Protein AF-A0A480AH57-F1 (afdb_monomer)

Solvent-accessible surface area (backbone atoms only — not comparable to full-atom values): 5469 Å² total; per-residue (Å²): 127,57,69,52,79,56,98,87,55,77,52,72,50,79,80,78,91,73,88,89,78,88,77,70,75,88,72,68,70,45,73,42,61,48,98,84,70,44,75,77,45,77,46,60,54,69,70,57,52,51,53,51,49,55,52,53,50,52,51,50,52,52,51,57,51,61,75,49,65,86,52,88,86,67,52,74,75,54,59,76,69,110

InterPro domains:
  IPR049537 Antitoxin RelB-like [PF18506] (26-82)

Nearest PDB structure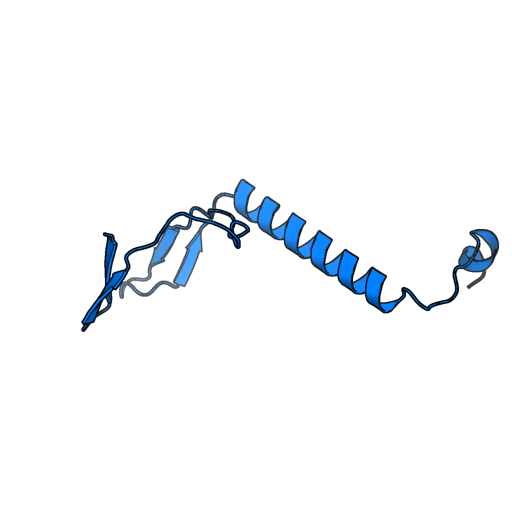s (foldseek):
  1ihr-assembly1_A  TM=3.909E-01  e=5.122E+00  Escherichia coli
  3plx-assembly1_B  TM=4.386E-01  e=8.062E+00  Campylobacter jejuni subsp. jejuni NCTC 11168 = ATCC 700819
  5jhf-assembly2_B  TM=3.991E-01  e=6.221E+00  Lachancea thermotolerans CBS 6340
  7slt-assembly1_C  TM=3.692E-01  e=8.602E+00  Locusta migratoria

Organism: NCBI:txid136072

Sequence (82 aa):
MACATLRYQTICYNLPNDLGVKLMLQINKNYVLDQNQKPIAVQIPITEFQQIEEILENYGLAKLMEEVETDEVLSKNEALKY

Secondary structure (DSSP, 8-state):
-EEEEETTEEEEE-----SS---S-----EEEE-TTS-EEEEE--HHHHHHHHHHHHHHHHHHHHHHTTTS----HHHHTT-

Foldseek 3Di:
DDWDDDDPDIDDDDDDPDDDPPPPDPWDWDFDADPVRHGDDIDTPPVVVVVVVVVVVVVVVVVVCVVCVVPDDDDPVRVVVD

Structure (mmCIF, N/CA/C/O backbone):
data_AF-A0A480AH57-F1
#
_entry.id   AF-A0A480AH57-F1
#
loop_
_atom_site.group_PDB
_atom_site.id
_atom_site.type_symbol
_atom_site.label_atom_id
_atom_site.label_alt_id
_atom_site.label_comp_id
_atom_site.label_asym_id
_atom_site.label_entity_id
_atom_site.label_seq_id
_atom_site.pdbx_PDB_ins_code
_atom_site.Cartn_x
_atom_site.Cartn_y
_atom_site.Cartn_z
_atom_site.occupancy
_atom_site.B_iso_or_equiv
_atom_site.auth_seq_id
_atom_site.auth_comp_id
_atom_site.auth_asym_id
_atom_site.auth_atom_id
_atom_site.pdbx_PDB_model_num
ATOM 1 N N . MET A 1 1 ? -21.304 24.551 -0.519 1.00 49.06 1 MET A N 1
ATOM 2 C CA . MET A 1 1 ? -20.520 25.218 0.537 1.00 49.06 1 MET A CA 1
ATOM 3 C C . MET A 1 1 ? -20.453 24.270 1.719 1.00 49.06 1 MET A C 1
ATOM 5 O O . MET A 1 1 ? -21.471 24.058 2.364 1.00 49.06 1 MET A O 1
ATOM 9 N N . ALA A 1 2 ? -19.316 23.606 1.919 1.00 42.34 2 ALA A N 1
ATOM 10 C CA . ALA A 1 2 ? -19.128 22.714 3.059 1.00 42.34 2 ALA A CA 1
ATOM 11 C C . ALA A 1 2 ? -18.301 23.467 4.098 1.00 42.34 2 ALA A C 1
ATOM 13 O O . ALA A 1 2 ? -17.255 24.031 3.774 1.00 42.34 2 ALA A O 1
ATOM 14 N N . CYS A 1 3 ? -18.803 23.528 5.324 1.00 32.94 3 CYS A N 1
ATOM 15 C CA . CYS A 1 3 ? -18.134 24.230 6.402 1.00 32.94 3 CYS A CA 1
ATOM 16 C C . CYS A 1 3 ? -17.784 23.214 7.489 1.00 32.94 3 CYS A C 1
ATOM 18 O O . CYS A 1 3 ? -18.656 22.477 7.946 1.00 32.94 3 CYS A O 1
ATOM 20 N N . ALA A 1 4 ? -16.500 23.125 7.836 1.00 48.62 4 ALA A N 1
ATOM 21 C CA . ALA A 1 4 ? -16.011 22.203 8.852 1.00 48.62 4 ALA A CA 1
ATOM 22 C C . ALA A 1 4 ? -15.663 22.988 10.120 1.00 48.62 4 ALA A C 1
ATOM 24 O O . ALA A 1 4 ? -14.949 23.992 10.071 1.00 48.62 4 ALA A O 1
ATOM 25 N N . THR A 1 5 ? -16.175 22.522 11.258 1.00 37.53 5 THR A N 1
ATOM 26 C CA . THR A 1 5 ? -15.888 23.096 12.574 1.00 37.53 5 THR A CA 1
ATOM 27 C C . THR A 1 5 ? -14.802 22.270 13.251 1.00 37.53 5 THR A C 1
ATOM 29 O O . THR A 1 5 ? -15.038 21.130 13.646 1.00 37.53 5 THR A O 1
ATOM 32 N N . LEU A 1 6 ? -13.614 22.853 13.422 1.00 47.56 6 LEU A N 1
ATOM 33 C CA . LEU A 1 6 ? -12.566 22.310 14.285 1.00 47.56 6 LEU A CA 1
ATOM 34 C C . LEU A 1 6 ? -12.318 23.292 15.430 1.00 47.56 6 LEU A C 1
ATOM 36 O O . LEU A 1 6 ? -11.920 24.430 15.209 1.00 47.56 6 LEU A O 1
ATOM 40 N N . ARG A 1 7 ? -12.638 22.805 16.633 1.00 54.28 7 ARG A N 1
ATOM 41 C CA . ARG A 1 7 ? -12.597 23.351 18.004 1.00 54.28 7 ARG A CA 1
ATOM 42 C C . ARG A 1 7 ? -12.583 24.861 18.315 1.00 54.28 7 ARG A C 1
ATOM 44 O O . ARG A 1 7 ? -13.099 25.137 19.381 1.00 54.28 7 ARG A O 1
ATOM 51 N N . TYR A 1 8 ? -12.123 25.810 17.493 1.00 42.97 8 TYR A N 1
ATOM 52 C CA . TYR A 1 8 ? -12.289 27.266 17.724 1.00 42.97 8 TYR A CA 1
ATOM 53 C C . TYR A 1 8 ? -12.268 28.154 16.455 1.00 42.97 8 TYR A C 1
ATOM 55 O O . TYR A 1 8 ? -12.153 29.368 16.580 1.00 42.97 8 TYR A O 1
ATOM 63 N N . GLN A 1 9 ? -12.426 27.623 15.234 1.00 40.91 9 GLN A N 1
ATOM 64 C CA . GLN A 1 9 ? -12.713 28.468 14.061 1.00 40.91 9 GLN A CA 1
ATOM 65 C C . GLN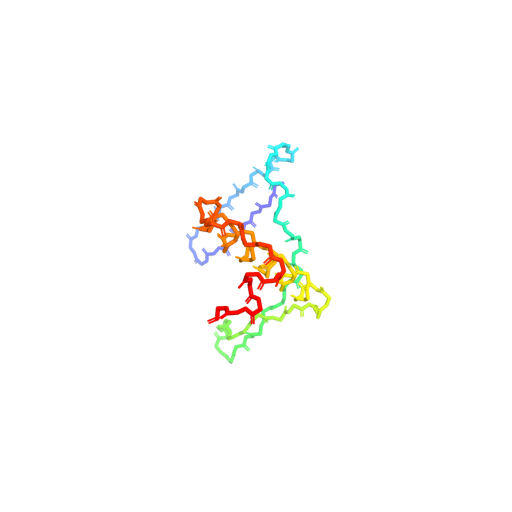 A 1 9 ? -13.470 27.683 12.981 1.00 40.91 9 GLN A C 1
ATOM 67 O O . GLN A 1 9 ? -13.144 26.535 12.679 1.00 40.91 9 GLN A O 1
ATOM 72 N N . THR A 1 10 ? -14.485 28.311 12.392 1.00 40.53 10 THR A N 1
ATOM 73 C CA . THR A 1 10 ? -15.269 27.761 11.283 1.00 40.53 10 THR A CA 1
ATOM 74 C C . THR A 1 10 ? -14.616 28.180 9.969 1.00 40.53 10 THR A C 1
ATOM 76 O O . THR A 1 10 ? -14.600 29.368 9.650 1.00 40.53 10 THR A O 1
ATOM 79 N N . ILE A 1 11 ? -14.062 27.227 9.216 1.00 47.12 11 ILE A N 1
ATOM 80 C CA . ILE A 1 11 ? -13.496 27.493 7.888 1.00 47.12 11 ILE A CA 1
ATOM 81 C C . ILE A 1 11 ? -14.463 26.934 6.845 1.00 47.12 11 ILE A C 1
ATOM 83 O O . ILE A 1 11 ? -14.730 25.729 6.806 1.00 47.12 11 ILE A O 1
ATOM 87 N N . CYS A 1 12 ? -15.020 27.819 6.018 1.00 35.47 12 CYS A N 1
ATOM 88 C CA . CYS A 1 12 ? -1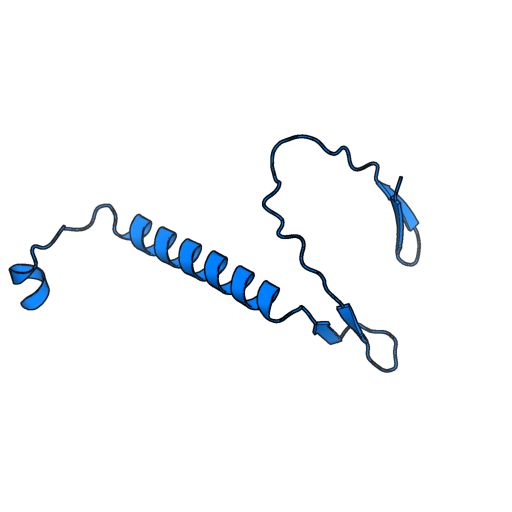5.873 27.428 4.904 1.00 35.47 12 CYS A CA 1
ATOM 89 C C . CYS A 1 12 ? -15.030 27.375 3.631 1.00 35.47 12 CYS A C 1
ATOM 91 O O . CYS A 1 12 ? -14.482 28.389 3.203 1.00 35.47 12 CYS A O 1
ATOM 93 N N . TYR A 1 13 ? -14.950 26.195 3.018 1.00 45.28 13 TYR A N 1
ATOM 94 C CA . TYR A 1 13 ? -14.308 26.028 1.721 1.00 45.28 13 TYR A CA 1
ATOM 95 C C . TYR A 1 13 ? -15.384 25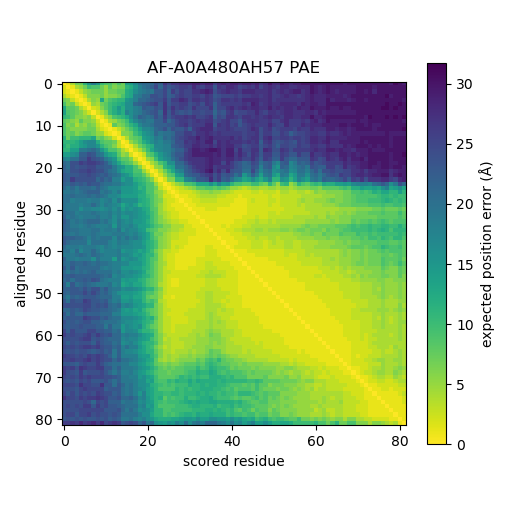.930 0.637 1.00 45.28 13 TYR A C 1
ATOM 97 O O . TYR A 1 13 ? -16.334 25.144 0.727 1.00 45.28 13 TYR A O 1
ATOM 105 N N . ASN A 1 14 ? -15.220 26.730 -0.414 1.00 44.56 14 ASN A N 1
ATOM 106 C CA . ASN A 1 14 ? -15.862 26.482 -1.697 1.00 44.56 14 ASN A CA 1
ATOM 107 C C . ASN A 1 14 ? -14.884 25.630 -2.502 1.00 44.56 14 ASN A C 1
ATOM 109 O O . ASN A 1 14 ? -13.845 26.136 -2.907 1.00 44.56 14 ASN A O 1
ATOM 113 N N . LEU A 1 15 ? -15.178 24.341 -2.677 1.00 49.53 15 LEU A N 1
ATOM 114 C CA . LEU A 1 15 ? -14.410 23.472 -3.567 1.00 49.53 15 LEU A CA 1
ATOM 115 C C . LEU A 1 15 ? -15.003 23.592 -4.975 1.00 49.53 15 LEU A C 1
ATOM 117 O O . LEU A 1 15 ? -16.117 23.104 -5.190 1.00 49.53 15 LEU A O 1
ATOM 121 N N . PRO A 1 16 ? -14.322 24.267 -5.920 1.00 46.47 16 PRO A N 1
ATOM 122 C CA . PRO A 1 16 ? -14.687 24.177 -7.317 1.00 46.47 16 PRO A CA 1
ATOM 123 C C . PRO A 1 16 ? -14.298 22.785 -7.818 1.00 46.47 16 PRO A C 1
ATOM 125 O O . PRO A 1 16 ? -13.151 22.356 -7.709 1.00 46.47 16 PRO A O 1
ATOM 128 N N . ASN A 1 17 ? -15.279 22.073 -8.358 1.00 56.19 17 ASN A N 1
ATOM 129 C CA . ASN A 1 17 ? -15.031 20.910 -9.193 1.00 56.19 17 ASN A CA 1
ATOM 130 C C . ASN A 1 17 ? -14.533 21.413 -10.555 1.00 56.19 17 ASN A C 1
ATOM 132 O O . ASN A 1 17 ? -15.375 21.632 -11.418 1.00 56.19 17 ASN A O 1
ATOM 136 N N . ASP A 1 18 ? -13.226 21.618 -10.755 1.00 38.59 18 ASP A N 1
ATOM 137 C CA . ASP A 1 18 ? -12.656 21.513 -12.107 1.00 38.59 18 ASP A CA 1
ATOM 138 C C . ASP A 1 18 ? -11.120 21.382 -12.166 1.00 38.59 18 ASP A C 1
ATOM 140 O O . ASP A 1 18 ? -10.397 22.057 -11.440 1.00 38.59 18 ASP A O 1
ATOM 144 N N . LEU A 1 19 ? -10.681 20.497 -13.069 1.00 43.97 19 LEU A N 1
ATOM 145 C CA . LEU A 1 19 ? -9.337 20.224 -13.612 1.00 43.97 19 LEU A CA 1
ATOM 146 C C . LEU A 1 19 ? -8.103 20.126 -12.681 1.00 43.97 19 LEU A C 1
ATOM 148 O O . LEU A 1 19 ? -7.498 21.117 -12.288 1.00 43.97 19 LEU A O 1
ATOM 152 N N . GLY A 1 20 ? -7.580 18.895 -12.544 1.00 40.38 20 GLY A N 1
ATOM 153 C CA . GLY A 1 20 ? -6.124 18.681 -12.648 1.00 40.38 20 GLY A CA 1
ATOM 154 C C . GLY A 1 20 ? -5.440 17.794 -11.609 1.00 40.38 20 GLY A C 1
ATOM 155 O O . GLY A 1 20 ? -4.352 17.307 -11.883 1.00 40.38 20 GLY A O 1
ATOM 156 N N . VAL A 1 21 ? -6.057 17.519 -10.456 1.00 39.88 21 VAL A N 1
ATOM 157 C CA . VAL A 1 21 ? -5.544 16.531 -9.481 1.00 39.88 21 VAL A CA 1
ATOM 158 C C . VAL A 1 21 ? -6.711 15.699 -8.955 1.00 39.88 21 VAL A C 1
ATOM 160 O O . VAL A 1 21 ? -7.075 15.727 -7.785 1.00 39.88 21 VAL A O 1
ATOM 163 N N . LYS A 1 22 ? -7.340 14.942 -9.856 1.00 41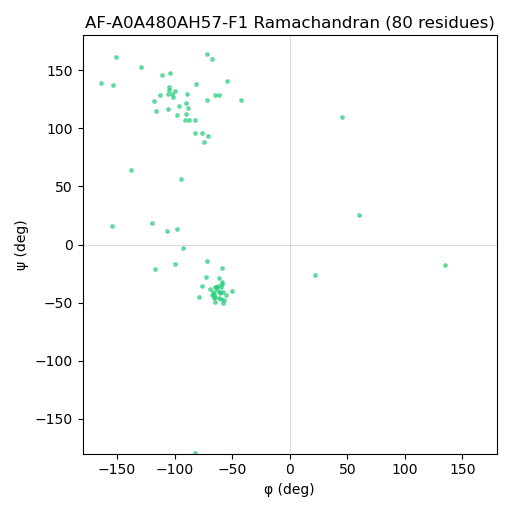.62 22 LYS A N 1
ATOM 164 C CA . LYS A 1 22 ? -8.252 13.851 -9.492 1.00 41.62 22 LYS A CA 1
ATOM 165 C C . LYS A 1 22 ? -7.473 12.534 -9.473 1.00 41.62 22 LYS A C 1
ATOM 167 O O . LYS A 1 22 ? -7.806 11.599 -10.185 1.00 41.62 22 LYS A O 1
ATOM 172 N N . LEU A 1 23 ? -6.410 12.493 -8.673 1.00 44.50 23 LEU A N 1
ATOM 173 C CA . LEU A 1 23 ? -5.760 11.245 -8.257 1.00 44.50 23 LEU A CA 1
ATOM 174 C C . LEU A 1 23 ? -5.795 11.086 -6.735 1.00 44.50 23 LEU A C 1
ATOM 176 O O . LEU A 1 23 ? -5.046 10.312 -6.156 1.00 44.50 23 LEU A O 1
ATOM 180 N N . MET A 1 24 ? -6.679 11.821 -6.061 1.00 51.25 24 MET A N 1
ATOM 181 C CA . MET A 1 24 ? -7.067 11.446 -4.714 1.00 51.25 24 MET A CA 1
ATOM 182 C C . MET A 1 24 ? -8.136 10.370 -4.875 1.00 51.25 24 MET A C 1
ATOM 184 O O . MET A 1 24 ? -9.299 10.686 -5.138 1.00 51.25 24 MET A O 1
ATOM 188 N N . LEU A 1 25 ? -7.717 9.100 -4.806 1.00 69.12 25 LEU A N 1
ATOM 189 C CA . LEU A 1 25 ? -8.635 7.979 -4.608 1.00 69.12 25 LEU A CA 1
ATOM 190 C C . LEU A 1 25 ? -9.642 8.403 -3.537 1.00 69.12 25 LEU A C 1
ATOM 192 O O . LEU A 1 25 ? -9.260 8.867 -2.458 1.00 69.12 25 LEU A O 1
ATOM 196 N N . GLN A 1 26 ? -10.931 8.325 -3.861 1.00 80.94 26 GLN A N 1
ATOM 197 C CA . GLN A 1 26 ? -11.966 8.574 -2.870 1.00 80.94 26 GLN A CA 1
ATOM 198 C C . GLN A 1 26 ? -11.962 7.391 -1.905 1.00 80.94 26 GLN A C 1
ATOM 200 O O . GLN A 1 26 ? -12.583 6.371 -2.174 1.00 80.94 26 GLN A O 1
ATOM 205 N N . ILE A 1 27 ? -11.208 7.535 -0.815 1.00 87.56 27 ILE A N 1
ATOM 206 C CA . ILE A 1 27 ? -11.086 6.523 0.231 1.00 87.56 27 ILE A CA 1
ATOM 207 C C . ILE A 1 27 ? -12.191 6.759 1.261 1.00 87.56 27 ILE A C 1
ATOM 209 O O . ILE A 1 27 ? -12.227 7.798 1.936 1.00 87.56 27 ILE A O 1
ATOM 213 N N . ASN A 1 28 ? -13.083 5.788 1.401 1.00 92.00 28 ASN A N 1
ATOM 214 C CA . ASN A 1 28 ? -14.115 5.747 2.418 1.00 92.00 28 ASN A CA 1
ATOM 215 C C . ASN A 1 28 ? -13.481 5.358 3.755 1.00 92.00 28 ASN A C 1
ATOM 217 O O . ASN A 1 28 ? -13.289 4.187 4.070 1.00 92.00 28 ASN A O 1
ATOM 221 N N . LYS A 1 29 ? -13.151 6.361 4.568 1.00 92.12 29 LYS A N 1
ATOM 222 C CA . LYS A 1 29 ? -12.518 6.157 5.872 1.00 92.12 29 LYS A CA 1
ATOM 223 C C . LYS A 1 29 ? -13.481 6.369 7.030 1.00 92.12 29 LYS A C 1
ATOM 225 O O . LYS A 1 29 ? -14.177 7.380 7.098 1.00 92.12 29 LYS A O 1
ATOM 230 N N . ASN A 1 30 ? -13.419 5.457 7.989 1.00 95.25 30 ASN A N 1
ATOM 231 C CA . ASN A 1 30 ? -14.037 5.588 9.301 1.00 95.25 30 ASN A CA 1
ATOM 232 C C . ASN A 1 30 ? -12.943 5.748 10.360 1.00 95.25 30 ASN A C 1
ATOM 234 O O . ASN A 1 30 ? -11.868 5.164 10.240 1.00 95.25 30 ASN A O 1
ATOM 238 N N . TYR A 1 31 ? -13.205 6.526 11.407 1.00 96.81 31 TYR A N 1
ATOM 239 C CA . TYR A 1 31 ? -12.275 6.670 12.527 1.00 96.81 31 TYR A CA 1
ATOM 240 C C . TYR A 1 31 ? -12.717 5.790 13.689 1.00 96.81 31 TYR A C 1
ATOM 242 O O . TYR A 1 31 ? -13.873 5.839 14.105 1.00 96.81 31 TYR A O 1
ATOM 250 N N . VAL A 1 32 ? -11.777 5.031 14.242 1.00 97.44 32 VAL A N 1
ATOM 251 C CA . VAL A 1 32 ? -11.962 4.335 15.515 1.00 97.44 32 VAL A CA 1
ATOM 252 C C . VAL A 1 32 ? -11.504 5.280 16.618 1.00 97.44 32 VAL A C 1
ATOM 254 O O . VAL A 1 32 ? -10.364 5.753 16.594 1.00 97.44 32 VAL A O 1
ATOM 257 N N . LEU A 1 33 ? -12.401 5.588 17.552 1.00 98.12 33 LEU A N 1
ATOM 258 C CA . LEU A 1 33 ? -12.156 6.519 18.652 1.00 98.12 33 LEU A CA 1
ATOM 259 C C . LEU A 1 33 ? -11.926 5.757 19.962 1.00 98.12 33 LEU A C 1
ATOM 261 O O . LEU A 1 33 ? -12.527 4.709 20.186 1.00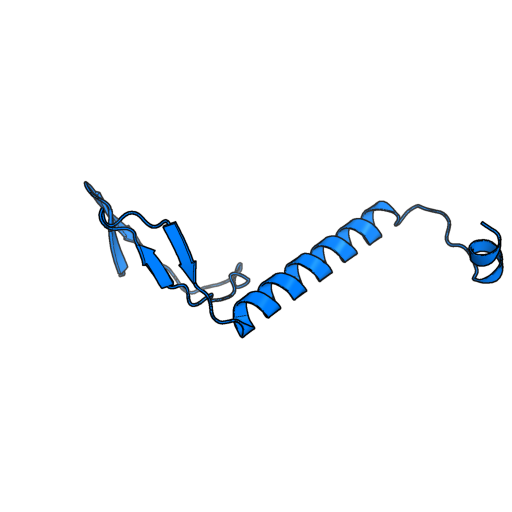 98.12 33 LEU A O 1
ATOM 265 N N . ASP A 1 34 ? -11.087 6.304 20.838 1.00 96.94 34 ASP A N 1
ATOM 266 C CA . ASP A 1 34 ? -10.977 5.853 22.223 1.00 96.94 34 ASP A CA 1
ATOM 267 C C . ASP A 1 34 ? -12.075 6.459 23.123 1.00 96.94 34 ASP A C 1
ATOM 269 O O . ASP A 1 34 ? -12.914 7.258 22.701 1.00 96.94 34 ASP A O 1
ATOM 273 N N . GLN A 1 35 ? -12.037 6.105 24.408 1.00 97.31 35 GLN A N 1
ATOM 274 C CA . GLN A 1 35 ? -12.945 6.608 25.447 1.00 97.31 35 GLN A CA 1
ATOM 275 C C . GLN A 1 35 ? -12.932 8.138 25.637 1.00 97.31 35 GLN A C 1
ATOM 277 O O . GLN A 1 35 ? -13.900 8.699 26.145 1.00 97.31 35 GLN A O 1
ATOM 282 N N . ASN A 1 36 ? -11.876 8.827 25.199 1.00 97.94 36 ASN A N 1
ATOM 283 C CA . ASN A 1 36 ? -11.746 10.284 25.255 1.00 97.94 36 ASN A CA 1
ATOM 284 C C . ASN A 1 36 ? -12.110 10.956 23.919 1.00 97.94 36 ASN A C 1
ATOM 286 O O . ASN A 1 36 ? -11.808 12.136 23.723 1.00 97.94 36 ASN A O 1
ATOM 290 N N . GLN A 1 37 ? -12.748 10.221 22.999 1.00 95.62 37 GLN A N 1
ATOM 291 C CA . GLN A 1 37 ? -13.058 10.659 21.634 1.00 95.62 37 GLN A CA 1
ATOM 292 C C . GLN A 1 37 ? -11.811 11.021 20.814 1.00 95.62 37 GLN A C 1
ATOM 294 O O . GLN A 1 37 ? -11.880 11.817 19.874 1.00 95.62 37 GLN A O 1
ATOM 299 N N . LYS A 1 38 ? -10.652 10.446 21.150 1.00 97.50 38 LYS A N 1
ATOM 300 C CA . LYS A 1 38 ? -9.431 10.616 20.367 1.00 97.50 38 LYS A CA 1
ATOM 301 C C . LYS A 1 38 ? -9.365 9.523 19.295 1.00 97.50 38 LYS A C 1
ATOM 303 O O . LYS A 1 38 ? -9.495 8.348 19.633 1.00 97.50 38 LYS A O 1
ATOM 308 N N . PRO A 1 39 ? -9.133 9.866 18.017 1.00 97.12 39 PRO A N 1
ATOM 309 C CA . PRO A 1 39 ? -8.889 8.866 16.985 1.00 97.12 39 PRO A CA 1
ATOM 310 C C . PRO A 1 39 ? -7.632 8.051 17.296 1.00 97.12 39 PRO A C 1
ATOM 312 O O . PRO A 1 39 ? -6.568 8.621 17.544 1.00 97.12 39 PRO A O 1
ATOM 315 N N . ILE A 1 40 ? -7.762 6.728 17.261 1.00 97.94 40 ILE A N 1
ATOM 316 C CA . ILE A 1 40 ? -6.664 5.776 17.486 1.00 97.94 40 ILE A CA 1
ATOM 317 C C . ILE A 1 40 ? -6.373 4.910 16.262 1.00 97.94 40 ILE A C 1
ATOM 319 O O . ILE A 1 40 ? -5.272 4.385 16.141 1.00 97.94 40 ILE A O 1
ATO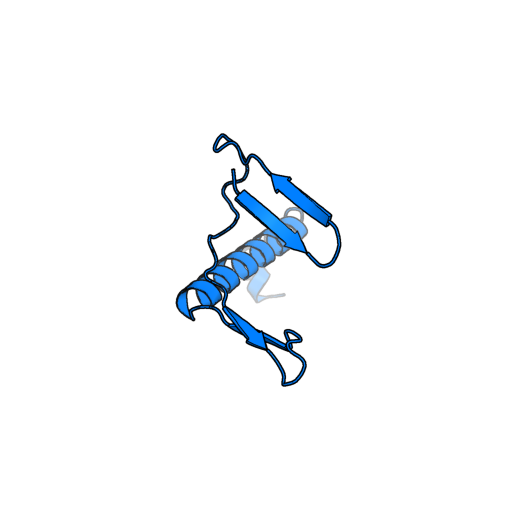M 323 N N . ALA A 1 41 ? -7.332 4.783 15.344 1.00 97.56 41 ALA A N 1
ATOM 324 C CA . ALA A 1 41 ? -7.135 4.093 14.079 1.00 97.56 41 ALA A CA 1
ATOM 325 C C . ALA A 1 41 ? -8.043 4.662 12.984 1.00 97.56 41 ALA A C 1
ATOM 327 O O . ALA A 1 41 ? -9.056 5.316 13.255 1.00 97.56 41 ALA A O 1
ATOM 328 N N . VAL A 1 42 ? -7.670 4.373 11.740 1.00 96.06 42 VAL A N 1
ATOM 329 C CA . VAL A 1 42 ? -8.493 4.590 10.552 1.00 96.06 42 VAL A CA 1
ATOM 330 C C . VAL A 1 42 ? -8.854 3.222 9.992 1.00 96.06 42 VAL A C 1
ATOM 332 O O . VAL A 1 42 ? -7.981 2.384 9.788 1.00 96.06 42 VAL A O 1
ATOM 335 N N . GLN A 1 43 ? -10.139 3.003 9.753 1.00 97.00 43 GLN A N 1
ATOM 336 C CA . GLN A 1 43 ? -10.655 1.824 9.080 1.00 97.00 43 GLN A CA 1
ATOM 337 C C . GLN A 1 43 ? -11.053 2.204 7.657 1.00 97.00 43 GLN A C 1
ATOM 339 O O . GLN A 1 43 ? -11.752 3.196 7.450 1.00 97.00 43 GLN A O 1
ATOM 344 N N . ILE A 1 44 ? -10.636 1.388 6.698 1.00 96.25 44 ILE A N 1
ATOM 345 C CA . ILE A 1 44 ? -10.977 1.514 5.281 1.00 96.25 44 ILE A CA 1
ATOM 346 C C . ILE A 1 44 ? -11.500 0.165 4.767 1.00 96.25 44 ILE A C 1
ATOM 348 O O . ILE A 1 44 ? -11.139 -0.874 5.333 1.00 96.25 44 ILE A O 1
ATOM 352 N N . PRO A 1 45 ? -12.362 0.143 3.736 1.00 95.88 45 PRO A N 1
ATOM 353 C CA . PRO A 1 45 ? -12.708 -1.081 3.031 1.00 95.88 45 PRO A CA 1
ATOM 354 C C . PRO A 1 45 ? -11.458 -1.796 2.524 1.00 95.88 45 PRO A C 1
ATOM 356 O O . PRO A 1 45 ? -10.535 -1.168 2.008 1.00 95.88 45 PRO A O 1
ATOM 359 N N . ILE A 1 46 ? -11.453 -3.125 2.620 1.00 95.25 46 ILE A N 1
ATOM 360 C CA . ILE A 1 46 ? -10.307 -3.936 2.191 1.00 95.25 46 ILE A CA 1
ATOM 361 C C . ILE A 1 46 ? -9.971 -3.735 0.707 1.00 95.25 46 ILE A C 1
ATOM 363 O O . ILE A 1 46 ? -8.804 -3.714 0.338 1.00 95.25 46 ILE A O 1
ATOM 367 N N . THR A 1 47 ? -10.981 -3.504 -0.132 1.00 95.06 47 THR A N 1
ATOM 368 C CA . THR A 1 47 ? -10.804 -3.237 -1.564 1.00 95.06 47 THR A CA 1
ATOM 369 C C . THR A 1 47 ? -10.063 -1.929 -1.821 1.00 95.06 47 THR A C 1
ATOM 371 O O . THR A 1 47 ? -9.266 -1.844 -2.745 1.00 95.06 47 THR A O 1
ATOM 374 N N . GLU A 1 48 ? -10.301 -0.906 -1.000 1.00 94.06 48 GLU A N 1
ATOM 375 C CA . GLU A 1 48 ? -9.599 0.374 -1.116 1.00 94.06 48 GLU 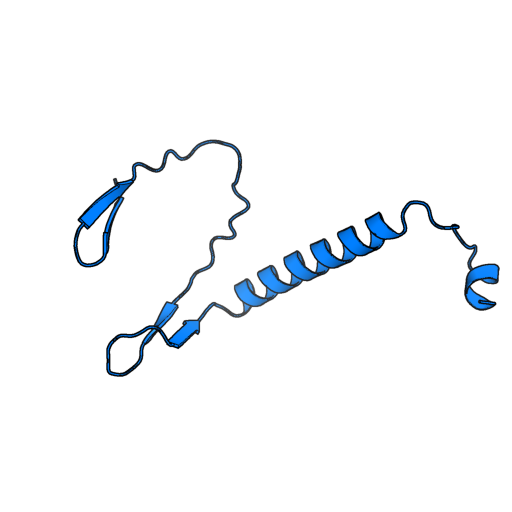A CA 1
ATOM 376 C C . GLU A 1 48 ? -8.176 0.276 -0.571 1.00 94.06 48 GLU A C 1
ATOM 378 O O . GLU A 1 48 ? -7.267 0.864 -1.146 1.00 94.06 48 GLU A O 1
ATOM 383 N N . PHE A 1 49 ? -7.960 -0.505 0.493 1.00 94.81 49 PHE A N 1
ATOM 384 C CA . PHE A 1 49 ? -6.612 -0.824 0.966 1.00 94.81 49 PHE A CA 1
ATOM 385 C C . PHE A 1 49 ? -5.773 -1.481 -0.138 1.00 94.81 49 PHE A C 1
ATOM 387 O O . PHE A 1 49 ? -4.677 -1.015 -0.424 1.00 94.81 49 PHE A O 1
ATOM 394 N N . GLN A 1 50 ? -6.325 -2.487 -0.820 1.00 95.75 50 GLN A N 1
ATOM 395 C CA . GLN A 1 50 ? -5.649 -3.177 -1.924 1.00 95.75 50 GLN A CA 1
ATOM 396 C C . GLN A 1 50 ? -5.311 -2.237 -3.089 1.00 95.75 50 GLN A C 1
ATOM 398 O O . GLN A 1 50 ? -4.219 -2.304 -3.638 1.00 95.75 50 GLN A O 1
ATOM 403 N N . GLN A 1 51 ? -6.218 -1.319 -3.439 1.00 93.25 51 GLN A N 1
ATOM 404 C CA . GLN A 1 51 ? -5.951 -0.306 -4.468 1.00 93.25 51 GLN A CA 1
ATOM 405 C C . GLN A 1 51 ? -4.818 0.647 -4.070 1.00 93.25 51 GLN A C 1
ATOM 407 O O . GLN A 1 51 ? -4.039 1.074 -4.920 1.00 93.25 51 GLN A O 1
ATOM 412 N N . ILE A 1 52 ? -4.729 0.998 -2.784 1.00 93.38 52 ILE A N 1
ATOM 413 C CA . ILE A 1 52 ? -3.627 1.812 -2.266 1.00 93.38 52 ILE A CA 1
ATOM 414 C C . ILE A 1 52 ? -2.309 1.039 -2.378 1.00 93.38 52 ILE A C 1
ATOM 416 O O . ILE A 1 52 ? -1.333 1.616 -2.851 1.00 93.38 52 ILE A O 1
ATOM 420 N N . GLU A 1 53 ? -2.280 -0.239 -1.988 1.00 96.06 53 GLU A N 1
ATOM 421 C CA . GLU A 1 53 ? -1.083 -1.084 -2.116 1.00 96.06 53 GLU A CA 1
ATOM 422 C C . GLU A 1 53 ? -0.612 -1.171 -3.568 1.00 96.06 53 GLU A C 1
ATOM 424 O O . GLU A 1 53 ? 0.537 -0.841 -3.844 1.00 96.06 53 GLU A O 1
ATOM 429 N N . GLU A 1 54 ? -1.507 -1.488 -4.505 1.00 95.50 54 GLU A N 1
ATOM 430 C CA . GLU A 1 54 ? -1.173 -1.599 -5.929 1.00 95.50 54 GLU A CA 1
ATOM 431 C C . GLU A 1 54 ? -0.528 -0.316 -6.476 1.00 95.50 54 GLU A C 1
ATOM 433 O O . GLU A 1 54 ? 0.469 -0.357 -7.198 1.00 95.50 54 GLU A O 1
ATOM 438 N N . ILE A 1 55 ? -1.064 0.853 -6.117 1.00 94.00 55 ILE A N 1
ATOM 439 C CA . ILE A 1 55 ? -0.508 2.134 -6.569 1.00 94.00 55 ILE A CA 1
ATOM 440 C C . ILE A 1 55 ? 0.867 2.390 -5.955 1.00 94.00 55 ILE A C 1
ATOM 442 O O . ILE A 1 55 ? 1.767 2.854 -6.659 1.00 94.00 55 ILE A O 1
ATOM 446 N N . LEU A 1 56 ? 1.037 2.115 -4.660 1.00 95.19 56 LEU A N 1
ATOM 447 C CA . LEU A 1 56 ? 2.312 2.325 -3.975 1.00 95.19 56 LEU A CA 1
ATOM 448 C C . LEU A 1 56 ? 3.395 1.380 -4.505 1.00 95.19 56 LEU A C 1
ATOM 450 O O . LEU A 1 56 ? 4.521 1.824 -4.728 1.00 95.19 56 LEU A O 1
ATOM 454 N N . GLU A 1 57 ? 3.055 0.118 -4.757 1.00 95.81 57 GLU A N 1
ATOM 455 C CA . GLU A 1 57 ? 3.959 -0.874 -5.341 1.00 95.81 57 GLU A CA 1
ATOM 456 C C . GLU A 1 57 ? 4.362 -0.497 -6.766 1.00 95.81 57 GLU A C 1
ATOM 458 O O . GLU A 1 57 ? 5.554 -0.442 -7.070 1.00 95.81 57 GLU A O 1
ATOM 463 N N . ASN A 1 58 ? 3.393 -0.160 -7.621 1.00 95.81 58 ASN A N 1
ATOM 464 C CA . ASN A 1 58 ? 3.663 0.251 -8.998 1.00 95.81 58 ASN A CA 1
ATOM 465 C C . ASN A 1 58 ? 4.535 1.511 -9.054 1.00 95.81 58 ASN A C 1
ATOM 467 O O . ASN A 1 58 ? 5.461 1.588 -9.861 1.00 95.81 58 ASN A O 1
ATOM 471 N N . TYR A 1 59 ? 4.270 2.492 -8.187 1.00 95.38 59 TYR A N 1
ATOM 472 C CA . TYR A 1 59 ? 5.094 3.694 -8.095 1.00 95.38 59 TYR A CA 1
ATOM 473 C C . TYR A 1 59 ? 6.515 3.379 -7.614 1.00 95.38 59 TYR A C 1
ATOM 475 O O . TYR A 1 59 ? 7.483 3.872 -8.194 1.00 95.38 59 TYR A O 1
ATOM 483 N N . GLY A 1 60 ? 6.647 2.548 -6.577 1.00 95.88 60 GLY A N 1
ATOM 484 C CA . GLY A 1 60 ? 7.944 2.113 -6.065 1.00 95.88 60 GLY A CA 1
ATOM 485 C C . GLY A 1 60 ? 8.760 1.388 -7.132 1.00 95.88 60 GLY A C 1
ATOM 486 O O . GLY A 1 60 ? 9.918 1.730 -7.353 1.00 95.88 60 GLY A O 1
ATOM 487 N N . LEU A 1 61 ? 8.140 0.453 -7.854 1.00 97.00 61 LEU A N 1
ATOM 488 C CA . LEU A 1 61 ? 8.777 -0.262 -8.955 1.00 97.00 61 LEU A CA 1
ATOM 489 C C . LEU A 1 61 ? 9.211 0.689 -10.075 1.00 97.00 61 LEU A C 1
ATOM 491 O O . LEU A 1 61 ? 10.349 0.607 -10.525 1.00 97.00 61 LEU A O 1
ATOM 495 N N . ALA A 1 62 ? 8.344 1.617 -10.489 1.00 97.31 62 ALA A N 1
ATOM 496 C CA . ALA A 1 62 ? 8.690 2.605 -11.508 1.00 97.31 62 ALA A CA 1
ATOM 497 C C . ALA A 1 62 ? 9.912 3.441 -11.095 1.00 97.31 62 ALA A C 1
ATOM 499 O O . ALA A 1 62 ? 10.803 3.657 -11.911 1.00 97.31 62 ALA A O 1
ATOM 500 N N . LYS A 1 63 ? 10.006 3.848 -9.822 1.00 97.31 63 LYS A N 1
ATOM 501 C CA . LYS A 1 63 ? 11.171 4.584 -9.312 1.00 97.31 63 LYS A CA 1
ATOM 502 C C . LYS A 1 63 ? 12.448 3.752 -9.311 1.00 97.31 63 LYS A C 1
ATOM 504 O O . LYS A 1 63 ? 13.476 4.250 -9.748 1.00 97.31 63 LYS A O 1
ATOM 509 N N . LEU A 1 64 ? 12.372 2.486 -8.907 1.00 96.81 64 LEU A N 1
ATOM 510 C CA . LEU A 1 64 ? 13.518 1.576 -8.982 1.00 96.81 64 LEU A CA 1
ATOM 511 C C . LEU A 1 64 ? 13.985 1.360 -10.429 1.00 96.81 64 LEU A C 1
ATOM 513 O O . LEU A 1 64 ? 15.179 1.243 -10.673 1.00 96.81 64 LEU A O 1
ATOM 517 N N . MET A 1 65 ? 13.059 1.331 -11.392 1.00 95.75 65 MET A N 1
ATOM 518 C CA . MET A 1 65 ? 13.397 1.239 -12.815 1.00 95.75 65 MET A CA 1
ATOM 519 C C . MET A 1 65 ? 14.057 2.519 -13.346 1.00 95.75 65 MET A C 1
ATOM 521 O O . MET A 1 65 ? 14.984 2.423 -14.143 1.00 95.75 65 MET A O 1
ATOM 525 N N . GLU A 1 66 ? 13.607 3.700 -12.908 1.00 96.75 66 GLU A N 1
ATOM 526 C CA . GLU A 1 66 ? 14.245 4.982 -13.247 1.00 96.75 66 GLU A CA 1
ATOM 527 C C . GLU A 1 66 ? 15.683 5.064 -12.702 1.00 96.75 66 GLU A C 1
ATOM 529 O O . GLU A 1 66 ? 16.573 5.558 -13.388 1.00 96.75 66 GLU A O 1
ATOM 534 N N . GLU A 1 67 ? 15.932 4.559 -11.488 1.00 96.12 67 GLU A N 1
ATOM 535 C CA . GLU A 1 67 ? 17.263 4.588 -10.858 1.00 96.12 67 GLU A CA 1
ATOM 536 C C . GLU A 1 67 ? 18.327 3.808 -11.644 1.00 96.12 67 GLU A C 1
ATOM 538 O O . GLU A 1 67 ? 19.501 4.174 -11.600 1.00 96.12 67 GLU A O 1
ATOM 543 N N . VAL A 1 68 ? 17.918 2.776 -12.385 1.00 94.69 68 VAL A N 1
ATOM 544 C CA . VAL A 1 68 ? 18.805 1.913 -13.183 1.00 94.69 68 VAL A CA 1
ATOM 545 C C . VAL A 1 68 ? 18.689 2.175 -14.688 1.00 94.69 68 VAL A C 1
ATOM 547 O O . VAL A 1 68 ? 19.191 1.393 -15.491 1.00 94.69 68 VAL A O 1
ATOM 550 N N . GLU A 1 69 ? 18.031 3.262 -15.110 1.00 93.31 69 GLU A N 1
ATOM 551 C CA . GLU A 1 69 ? 17.783 3.548 -16.534 1.00 93.31 69 GLU A CA 1
ATOM 552 C C . GLU A 1 69 ? 19.085 3.650 -17.349 1.00 93.31 69 GLU A C 1
ATOM 554 O O . GLU A 1 69 ? 19.125 3.286 -18.525 1.00 93.31 69 GLU A O 1
ATOM 559 N N . THR A 1 70 ? 20.163 4.130 -16.724 1.00 94.50 70 THR A N 1
ATOM 560 C CA . THR A 1 70 ? 21.480 4.285 -17.359 1.00 94.50 70 THR A CA 1
ATOM 561 C C . THR A 1 70 ? 22.412 3.091 -17.172 1.00 94.50 70 THR A C 1
ATOM 563 O O . THR A 1 70 ? 23.531 3.123 -17.691 1.00 94.50 70 THR A O 1
ATOM 566 N N . ASP A 1 71 ? 21.992 2.073 -16.420 1.00 94.12 71 ASP A N 1
ATOM 567 C CA . ASP A 1 71 ? 22.810 0.893 -16.155 1.00 94.12 71 ASP A CA 1
ATOM 568 C C . ASP A 1 71 ? 22.932 0.012 -17.404 1.00 94.12 71 ASP A C 1
ATOM 570 O O . ASP A 1 71 ? 22.200 0.143 -18.391 1.00 94.12 71 ASP A O 1
ATOM 574 N N . GLU A 1 72 ? 23.905 -0.899 -17.386 1.00 93.69 72 GLU A N 1
ATOM 575 C CA . GLU 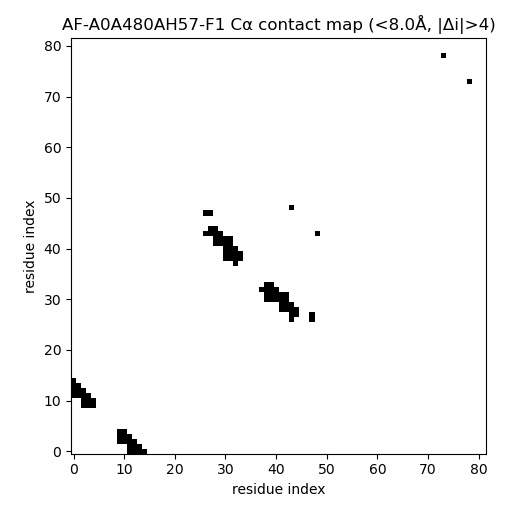A 1 72 ? 24.107 -1.809 -18.505 1.00 93.69 72 GLU A CA 1
ATOM 576 C C . GLU A 1 72 ? 22.911 -2.753 -18.693 1.00 93.69 72 GLU A C 1
ATOM 578 O O . GLU A 1 72 ? 22.465 -3.452 -17.782 1.00 93.69 72 GLU A O 1
ATOM 583 N N . VAL A 1 73 ? 22.397 -2.811 -19.923 1.00 93.00 73 VAL A N 1
ATOM 584 C CA . VAL A 1 73 ? 21.357 -3.773 -20.286 1.00 93.00 73 VAL A CA 1
ATOM 585 C C . VAL A 1 73 ? 22.021 -5.103 -20.611 1.00 93.00 73 VAL A C 1
ATOM 587 O O . VAL A 1 73 ? 22.626 -5.271 -21.669 1.00 93.00 73 VAL A O 1
ATOM 590 N N . LEU A 1 74 ? 21.874 -6.064 -19.706 1.00 94.31 74 LEU A N 1
ATOM 591 C CA . LEU A 1 74 ? 22.411 -7.407 -19.884 1.00 94.31 74 LEU A CA 1
ATOM 592 C C . LEU A 1 74 ? 21.495 -8.268 -20.759 1.00 94.31 74 LEU A C 1
ATOM 594 O O . LEU A 1 74 ? 20.274 -8.312 -20.580 1.00 94.31 74 LEU A O 1
ATOM 598 N N . SER A 1 75 ? 22.084 -9.048 -21.666 1.00 95.69 75 SER A N 1
ATOM 599 C CA . SER A 1 75 ? 21.375 -10.172 -22.273 1.00 95.69 75 SER A CA 1
ATOM 600 C C . SER A 1 75 ? 21.107 -11.254 -21.224 1.00 95.69 75 SER A C 1
ATOM 602 O O . SER A 1 75 ? 21.812 -11.378 -20.222 1.00 95.69 75 SER A O 1
ATOM 604 N N . LYS A 1 76 ? 20.129 -12.131 -21.481 1.00 94.44 76 LYS A N 1
ATOM 605 C CA . LYS A 1 76 ? 19.815 -13.258 -20.585 1.00 94.44 76 LYS A CA 1
ATOM 606 C C . LYS A 1 76 ? 21.052 -14.089 -20.206 1.00 94.44 76 LYS A C 1
ATOM 608 O O . LYS A 1 76 ? 21.170 -14.522 -19.067 1.00 94.44 76 LYS A O 1
ATOM 613 N N . ASN A 1 77 ? 21.959 -14.331 -21.155 1.00 96.62 77 ASN A N 1
ATOM 614 C CA . ASN A 1 77 ? 23.156 -15.139 -20.911 1.00 96.62 77 ASN A CA 1
ATOM 615 C C . ASN A 1 77 ? 24.204 -14.414 -20.058 1.00 96.62 77 ASN A C 1
ATOM 617 O O . ASN A 1 77 ? 24.982 -15.086 -19.389 1.00 96.62 77 ASN A O 1
ATOM 621 N N . GLU A 1 78 ? 24.255 -13.083 -20.107 1.00 96.12 78 GLU A N 1
ATOM 622 C CA . GLU A 1 78 ? 25.139 -12.266 -19.268 1.00 96.12 78 GLU A CA 1
ATOM 623 C C . GLU A 1 78 ? 24.561 -12.135 -17.859 1.00 96.12 78 GLU A C 1
ATOM 625 O O . GLU A 1 78 ? 25.262 -12.415 -16.893 1.00 96.12 78 GLU A O 1
ATOM 630 N N . ALA A 1 79 ? 23.257 -11.861 -17.745 1.00 94.19 79 ALA A N 1
ATOM 631 C CA . ALA A 1 79 ? 22.552 -11.784 -16.467 1.00 94.19 79 ALA A CA 1
ATOM 632 C C . ALA A 1 79 ? 22.608 -13.099 -15.669 1.00 94.19 79 ALA A C 1
ATOM 634 O O . ALA A 1 79 ? 22.730 -13.076 -14.453 1.00 94.19 79 ALA A O 1
ATOM 635 N N . LEU A 1 80 ? 22.554 -14.259 -16.338 1.00 95.31 80 LEU A N 1
ATOM 636 C CA . LEU A 1 80 ? 22.679 -15.570 -15.681 1.00 95.31 80 LEU A CA 1
ATOM 637 C C . LEU A 1 80 ? 24.099 -15.895 -15.182 1.00 95.31 80 LEU A C 1
ATOM 639 O O . LEU A 1 80 ? 24.264 -16.882 -14.466 1.00 95.31 80 LEU A O 1
ATOM 643 N N . LYS A 1 81 ? 25.122 -15.151 -15.620 1.00 94.38 81 LYS A N 1
ATOM 644 C CA . LYS A 1 81 ? 26.532 -15.371 -15.246 1.00 94.38 81 LYS A CA 1
ATOM 645 C C . LYS A 1 81 ? 27.030 -14.428 -14.148 1.00 94.38 81 LYS A C 1
ATOM 647 O O . LYS A 1 81 ? 28.103 -14.700 -13.612 1.00 94.38 81 LYS A O 1
ATOM 652 N N . TYR A 1 82 ? 26.309 -13.337 -13.905 1.00 85.69 82 TYR A N 1
ATOM 653 C CA . TYR A 1 82 ? 26.567 -12.369 -12.838 1.00 85.69 82 TYR A CA 1
ATOM 654 C C . TYR A 1 82 ? 26.299 -12.992 -11.462 1.00 85.69 82 TYR A C 1
ATOM 656 O O . TYR A 1 82 ? 27.071 -12.688 -10.526 1.00 85.69 82 TYR A O 1
#

pLDDT: mean 79.83, std 23.4, range [32.94, 98.12]

Mean predicted aligned error: 12.5 Å

Radius of gyration: 22.16 Å; Cα contacts (8 Å, |Δi|>4): 46; chains: 1; bounding box: 47×44×48 Å